Protein AF-A0A813LKC9-F1 (afdb_monomer)

Solvent-accessible surface area (backbone atoms only — not comparable to full-atom values): 3140 Å² total; per-residue (Å²): 129,83,81,78,87,66,78,66,90,45,72,66,59,42,51,55,49,42,52,52,51,36,53,57,32,42,78,71,70,25,47,58,72,50,60,42,72,90,78,69,46,76,43,68,47,64,94,73,133

Nearest PDB structures (foldseek):
  3tkn-assembly3_I  TM=8.441E-01  e=1.674E-02  Mus musculus
  7nqa-assembly2_B  TM=8.458E-01  e=6.397E-02  Xenopus tropicalis
  2q5y-assembly2_C  TM=8.302E-01  e=1.296E-01  unclassified
  5yah-assembly1_C  TM=7.234E-01 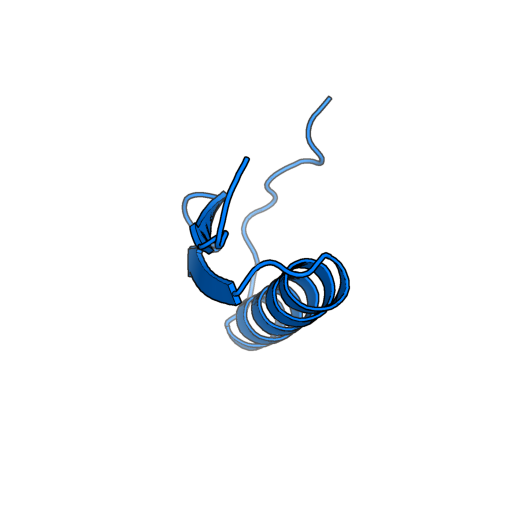 e=8.333E+00  Arabidopsis thaliana
  5y9w-assembly1_C  TM=7.179E-01  e=9.596E+00  Arabidopsis thaliana

InterPro domains:
  IPR007230 Nuclear pore complex protein Nup98-Nup96-like, autopeptidase S59 domain [PF04096] (11-49)
  IPR007230 Nuclear pore complex protein Nup98-Nup96-like, autopeptidase S59 domain [PS51434] (1-49)
  IPR036903 Nuclear pore complex protein Nup98-Nup96-like, autopeptidase S59 domain superfamily [G3DSA:3.30.1610.10] (2-49)
  IPR036903 Nuclear pore complex protein Nup98-Nup96-like, autopeptidase S59 domain superfamily [SSF82215] (10-49)

Radius of gyration: 11.68 Å; Cα contacts (8 Å, |Δi|>4): 45; chains: 1; bounding box: 31×24×23 Å

Foldseek 3Di:
DPPDLDQPPDPVSVVVVFVVLQVVQVVVQWHFDGADSRVRDGDIHHPDD

Sequence (49 aa):
MPPNSAPFPDAESKARYRNRIALMTESKGARFVDYDCDHGIWQFRVEHF

Structure (mmCIF, N/CA/C/O backbone):
data_AF-A0A813LKC9-F1
#
_entry.id   AF-A0A813LKC9-F1
#
loop_
_atom_site.group_PDB
_atom_site.id
_atom_site.type_symbol
_atom_site.label_atom_id
_atom_site.label_alt_id
_atom_site.label_comp_id
_atom_site.label_asym_id
_atom_site.label_entity_id
_atom_site.label_seq_id
_atom_site.pdbx_PDB_ins_code
_atom_site.Cartn_x
_atom_site.Cartn_y
_atom_site.Cartn_z
_atom_site.occupancy
_atom_site.B_iso_or_equiv
_atom_site.auth_seq_id
_atom_site.auth_comp_id
_atom_site.auth_asym_id
_atom_site.auth_atom_id
_atom_site.pdbx_PDB_model_num
ATOM 1 N N . MET A 1 1 ? 1.244 19.682 -6.960 1.00 35.94 1 MET A N 1
ATOM 2 C CA . MET A 1 1 ? 1.606 18.785 -8.080 1.00 35.94 1 MET A CA 1
ATOM 3 C C . MET A 1 1 ? 1.856 17.406 -7.490 1.00 35.94 1 MET A C 1
ATOM 5 O O . MET A 1 1 ? 2.511 17.368 -6.451 1.00 35.94 1 MET A O 1
ATOM 9 N N . PRO A 1 2 ? 1.289 16.316 -8.036 1.00 41.69 2 PRO A N 1
ATOM 10 C CA . PRO A 1 2 ? 1.545 14.986 -7.494 1.00 41.69 2 PRO A CA 1
ATOM 11 C C . PRO A 1 2 ? 3.041 14.682 -7.669 1.00 41.69 2 PRO A C 1
ATOM 13 O O . PRO A 1 2 ? 3.618 15.090 -8.681 1.00 41.69 2 PRO A O 1
ATOM 16 N N . PRO A 1 3 ? 3.703 14.064 -6.677 1.00 50.19 3 PRO A N 1
ATOM 17 C CA . PRO A 1 3 ? 5.122 13.791 -6.771 1.00 50.19 3 PRO A CA 1
ATOM 18 C C . PRO A 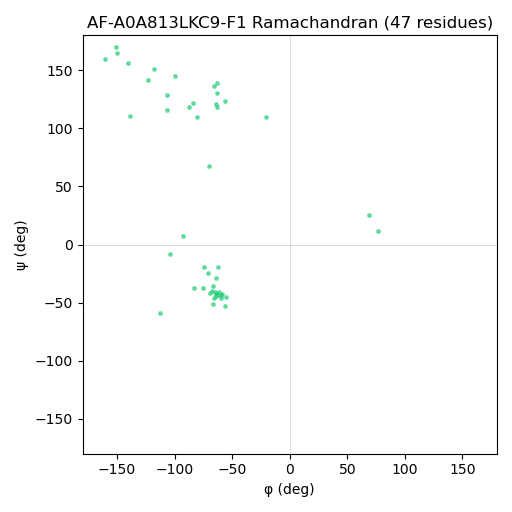1 3 ? 5.330 12.822 -7.929 1.00 50.19 3 PRO A C 1
ATOM 20 O O . PRO A 1 3 ? 4.738 11.748 -7.969 1.00 50.19 3 PRO A O 1
ATOM 23 N N . ASN A 1 4 ? 6.125 13.299 -8.879 1.00 50.38 4 ASN A N 1
ATOM 24 C CA . ASN A 1 4 ? 6.651 12.630 -10.053 1.00 50.38 4 ASN A CA 1
ATOM 25 C C . ASN A 1 4 ? 6.630 11.098 -9.910 1.00 50.38 4 ASN A C 1
ATOM 27 O O . ASN A 1 4 ? 7.394 10.534 -9.123 1.00 50.38 4 ASN A O 1
ATOM 31 N N . SER A 1 5 ? 5.749 10.439 -10.662 1.00 60.06 5 SER A N 1
ATOM 32 C CA . SER A 1 5 ? 5.708 8.988 -10.840 1.00 60.06 5 SER A CA 1
ATOM 33 C C . SER A 1 5 ? 6.922 8.559 -11.665 1.00 60.06 5 SER A C 1
ATOM 35 O O . SER A 1 5 ? 6.809 8.187 -12.831 1.00 60.06 5 SER A O 1
ATOM 37 N N . ALA A 1 6 ? 8.114 8.703 -11.086 1.00 63.03 6 ALA A N 1
ATOM 38 C CA . ALA A 1 6 ? 9.308 8.103 -11.642 1.00 63.03 6 ALA A CA 1
ATOM 39 C C . ALA A 1 6 ? 9.108 6.580 -11.595 1.00 63.03 6 ALA A C 1
ATOM 41 O O . ALA A 1 6 ? 8.713 6.065 -10.543 1.00 63.03 6 ALA A O 1
ATOM 42 N N . PRO A 1 7 ? 9.333 5.858 -12.704 1.00 60.44 7 PRO A N 1
ATOM 43 C CA . PRO A 1 7 ? 9.233 4.408 -12.703 1.00 60.44 7 PRO A CA 1
ATOM 44 C C . PRO A 1 7 ? 10.167 3.852 -11.626 1.00 60.44 7 PRO A C 1
ATOM 46 O O . PRO A 1 7 ? 11.360 4.160 -11.610 1.00 60.44 7 PRO A O 1
ATOM 49 N N . PHE A 1 8 ? 9.612 3.075 -10.692 1.00 61.94 8 PHE A N 1
ATOM 50 C CA . PHE A 1 8 ? 10.410 2.422 -9.660 1.00 61.94 8 PHE A CA 1
ATOM 51 C C . PHE A 1 8 ? 11.367 1.437 -10.345 1.00 61.94 8 PHE A C 1
ATOM 53 O O . PHE A 1 8 ? 10.889 0.510 -11.005 1.00 61.94 8 PHE A O 1
ATOM 60 N N . PRO A 1 9 ? 12.691 1.62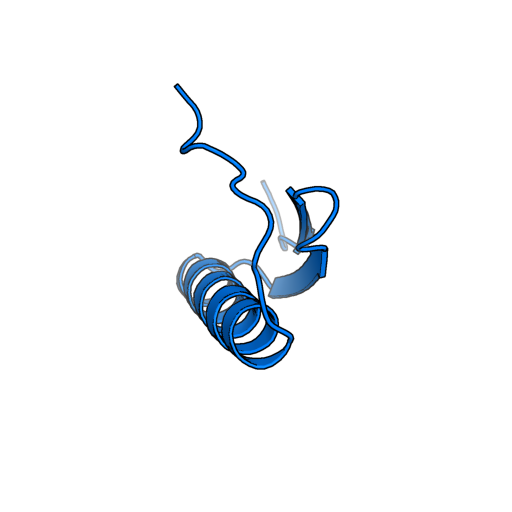4 -10.216 1.00 69.75 9 PRO A N 1
ATOM 61 C CA . PRO A 1 9 ? 13.662 0.907 -11.038 1.00 69.75 9 PRO A CA 1
ATOM 62 C C . PRO A 1 9 ? 13.770 -0.582 -10.685 1.00 69.75 9 PRO A C 1
ATOM 64 O O . PRO A 1 9 ? 14.151 -1.378 -11.539 1.00 69.75 9 PRO A O 1
ATOM 67 N N . ASP A 1 10 ? 13.417 -0.977 -9.457 1.00 80.38 10 ASP A N 1
ATOM 68 C CA . ASP A 1 10 ? 13.574 -2.347 -8.971 1.00 80.38 10 ASP A CA 1
ATOM 69 C C 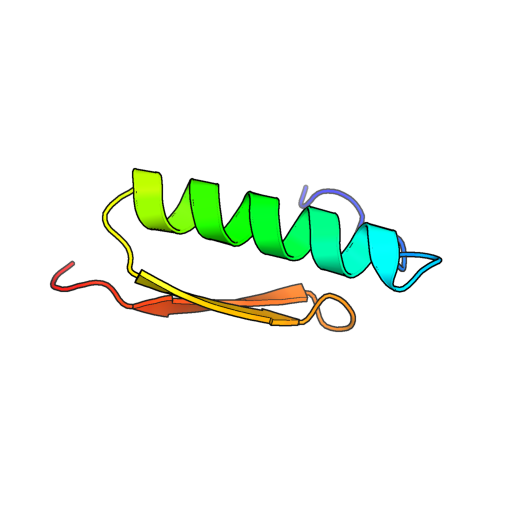. ASP A 1 10 ? 12.390 -2.829 -8.106 1.00 80.38 10 ASP A C 1
ATOM 71 O O . ASP A 1 10 ? 11.624 -2.052 -7.521 1.00 80.38 10 ASP A O 1
ATOM 75 N N . ALA A 1 11 ? 12.220 -4.154 -8.051 1.00 85.12 11 ALA A N 1
ATOM 76 C CA . ALA A 1 11 ? 11.134 -4.810 -7.323 1.00 85.12 11 ALA A CA 1
ATOM 77 C C . ALA A 1 11 ? 11.212 -4.580 -5.801 1.00 85.12 11 ALA A C 1
ATOM 79 O O . ALA A 1 11 ? 10.182 -4.537 -5.126 1.00 85.12 11 ALA A O 1
ATOM 80 N N . GLU A 1 12 ? 12.415 -4.388 -5.256 1.00 88.44 12 GLU A N 1
ATOM 81 C CA . GLU A 1 12 ? 12.630 -4.143 -3.828 1.00 88.44 12 GLU A CA 1
ATOM 82 C C . GLU A 1 12 ? 12.104 -2.759 -3.412 1.00 88.44 12 GLU A C 1
ATOM 84 O O . GLU A 1 12 ? 11.437 -2.611 -2.387 1.00 88.44 12 GLU A O 1
ATOM 89 N N . SER A 1 13 ? 12.340 -1.738 -4.234 1.00 87.25 13 SER A N 1
ATOM 90 C CA . SER A 1 13 ? 11.848 -0.373 -4.055 1.00 87.25 13 SER A CA 1
ATOM 91 C C . SER A 1 13 ? 10.328 -0.321 -4.153 1.00 87.25 13 SER A C 1
ATOM 93 O O . SER A 1 13 ? 9.692 0.324 -3.317 1.00 87.25 13 SER A O 1
ATOM 95 N N . LYS A 1 14 ? 9.731 -1.069 -5.094 1.00 88.50 14 LYS A N 1
ATOM 96 C CA . LYS A 1 14 ? 8.269 -1.244 -5.175 1.00 88.50 14 LYS A CA 1
ATOM 97 C C . LYS A 1 14 ? 7.707 -1.874 -3.898 1.00 88.50 14 LYS A C 1
ATOM 99 O O . LYS A 1 14 ? 6.740 -1.363 -3.335 1.00 88.50 14 LYS A O 1
ATOM 104 N N . ALA A 1 15 ? 8.341 -2.930 -3.385 1.00 90.88 15 ALA A N 1
ATOM 105 C CA . ALA A 1 15 ? 7.916 -3.584 -2.146 1.00 90.88 15 ALA A CA 1
ATOM 106 C C . ALA A 1 15 ? 8.030 -2.654 -0.924 1.00 90.88 15 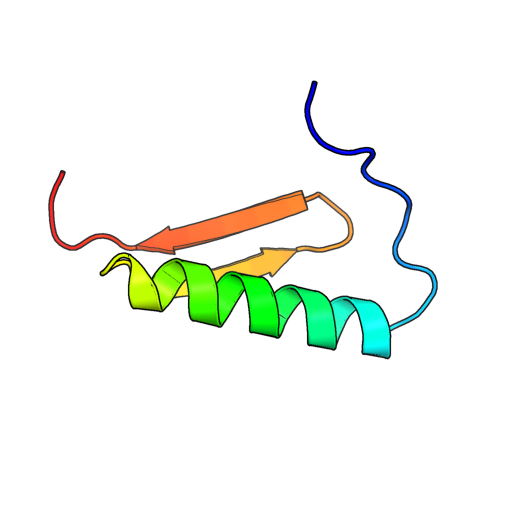ALA A C 1
ATOM 108 O O . ALA A 1 15 ? 7.091 -2.546 -0.131 1.00 90.88 15 ALA A O 1
ATOM 109 N N . ARG A 1 16 ? 9.143 -1.919 -0.794 1.00 91.50 16 ARG A N 1
ATOM 110 C CA . ARG A 1 16 ? 9.330 -0.910 0.264 1.00 91.50 16 ARG A CA 1
ATOM 111 C C . ARG A 1 16 ? 8.275 0.187 0.195 1.00 91.50 16 ARG A C 1
ATO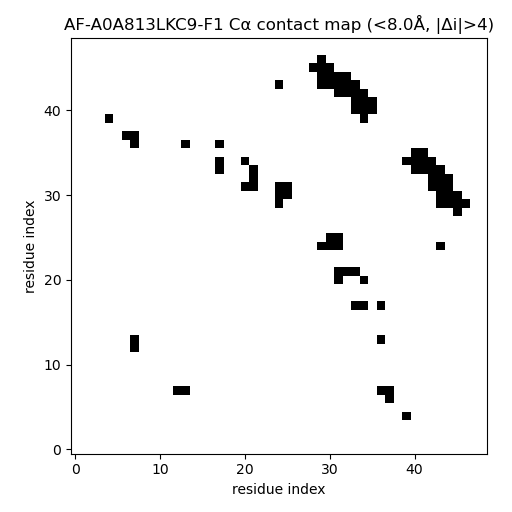M 113 O O . ARG A 1 16 ? 7.719 0.574 1.224 1.00 91.50 16 ARG A O 1
ATOM 120 N N . TYR A 1 17 ? 7.979 0.671 -1.007 1.00 91.19 17 TYR A N 1
ATOM 121 C CA . TYR A 1 17 ? 6.969 1.699 -1.208 1.00 91.19 17 TYR A CA 1
ATOM 122 C C . TYR A 1 17 ? 5.568 1.190 -0.855 1.00 91.19 17 TYR A C 1
ATOM 124 O O . TYR A 1 17 ? 4.864 1.836 -0.079 1.00 91.19 17 TYR A O 1
ATOM 132 N N . ARG A 1 18 ? 5.203 -0.012 -1.314 1.00 93.06 18 ARG A N 1
ATOM 133 C CA . ARG A 1 18 ? 3.944 -0.677 -0.957 1.00 93.06 18 ARG A CA 1
ATOM 134 C C . ARG A 1 18 ? 3.778 -0.810 0.558 1.00 93.06 18 ARG A C 1
ATOM 136 O O . ARG A 1 18 ? 2.724 -0.458 1.079 1.00 93.06 18 ARG A O 1
ATOM 143 N N . ASN A 1 19 ? 4.823 -1.232 1.272 1.00 94.88 19 ASN A N 1
ATOM 144 C CA . ASN A 1 19 ? 4.800 -1.319 2.736 1.00 94.88 19 ASN A CA 1
ATOM 145 C C . ASN A 1 19 ? 4.580 0.046 3.397 1.00 94.88 19 ASN A C 1
ATOM 147 O O . ASN A 1 19 ? 3.799 0.163 4.340 1.00 94.88 19 ASN A O 1
ATOM 151 N N . ARG A 1 20 ? 5.222 1.103 2.887 1.00 94.81 20 ARG A N 1
ATOM 152 C CA . ARG A 1 20 ? 5.016 2.466 3.391 1.00 94.81 20 ARG A CA 1
ATOM 153 C C . ARG A 1 20 ? 3.572 2.931 3.195 1.00 94.81 20 ARG A C 1
ATOM 155 O O . ARG A 1 20 ? 3.002 3.523 4.110 1.00 94.81 20 ARG A O 1
ATOM 162 N N . ILE A 1 21 ? 2.987 2.669 2.025 1.00 95.06 21 ILE A N 1
ATOM 163 C CA . ILE A 1 21 ? 1.586 3.003 1.746 1.00 95.06 21 ILE A CA 1
ATOM 164 C C . ILE A 1 21 ? 0.653 2.206 2.656 1.00 95.06 21 ILE A C 1
ATOM 166 O O . ILE A 1 21 ? -0.261 2.799 3.226 1.00 95.06 21 ILE A O 1
ATOM 170 N N . ALA A 1 22 ? 0.907 0.913 2.864 1.00 95.81 22 ALA A N 1
ATOM 171 C CA . ALA A 1 22 ? 0.119 0.084 3.771 1.00 95.81 22 ALA A CA 1
ATOM 172 C C . ALA A 1 22 ? 0.088 0.666 5.193 1.00 95.81 22 ALA A C 1
ATOM 174 O O . ALA A 1 22 ? -0.989 0.974 5.699 1.00 95.81 22 ALA A O 1
ATOM 175 N N . LEU A 1 23 ? 1.259 0.955 5.775 1.00 97.12 23 LEU A N 1
ATOM 176 C CA . LEU A 1 23 ? 1.368 1.558 7.110 1.00 97.12 23 LEU A CA 1
ATOM 177 C C . LEU A 1 23 ? 0.654 2.915 7.201 1.00 97.12 23 LEU A C 1
ATOM 179 O O . LEU A 1 23 ? -0.052 3.203 8.169 1.00 97.12 23 LEU A O 1
ATOM 183 N N . MET A 1 24 ? 0.807 3.764 6.183 1.00 96.00 24 MET A N 1
ATOM 184 C CA . MET A 1 24 ? 0.126 5.060 6.139 1.00 96.00 24 MET A CA 1
ATOM 185 C C . MET A 1 24 ? -1.398 4.910 6.016 1.00 96.00 24 MET A C 1
ATOM 187 O O . MET A 1 24 ? -2.135 5.715 6.575 1.00 96.00 24 MET A O 1
ATOM 191 N N . THR A 1 25 ? -1.873 3.901 5.285 1.00 95.94 25 THR A N 1
ATOM 192 C CA . THR A 1 25 ? -3.305 3.612 5.132 1.00 95.94 25 THR A CA 1
ATOM 193 C C . THR A 1 25 ? -3.893 3.164 6.469 1.00 95.94 25 THR A C 1
ATOM 195 O O . THR A 1 25 ? -4.866 3.744 6.947 1.00 95.94 25 THR A O 1
ATOM 198 N N . GLU A 1 26 ? -3.244 2.189 7.105 1.00 95.25 26 GLU A N 1
ATOM 199 C CA . GLU A 1 26 ? -3.704 1.575 8.353 1.00 95.25 26 GLU A CA 1
ATOM 200 C C . GLU A 1 26 ? -3.649 2.541 9.535 1.00 95.25 26 G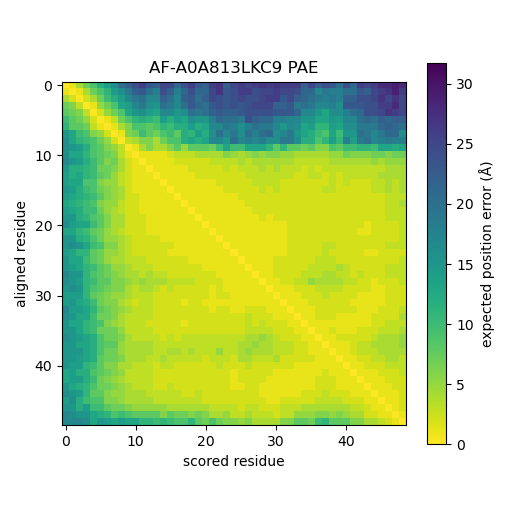LU A C 1
ATOM 202 O O . GLU A 1 26 ? -4.602 2.624 10.307 1.00 95.25 26 GLU A O 1
ATOM 207 N N . SER A 1 27 ? -2.603 3.366 9.629 1.00 96.25 27 SER A N 1
ATOM 208 C CA . SER A 1 27 ? -2.518 4.423 10.652 1.00 96.25 27 SER A CA 1
ATOM 209 C C . SER A 1 27 ? -3.623 5.480 10.549 1.00 96.25 27 SER A C 1
ATOM 211 O O . SER A 1 27 ? -3.893 6.174 11.526 1.00 96.25 27 SER A O 1
ATOM 213 N N . LYS A 1 28 ? -4.284 5.599 9.392 1.00 94.88 28 LYS A N 1
ATOM 214 C CA . LYS A 1 28 ? -5.430 6.495 9.180 1.00 94.88 28 LYS A CA 1
ATOM 215 C C . LYS A 1 28 ? -6.782 5.819 9.421 1.00 94.88 28 LYS A C 1
ATOM 217 O O . LYS A 1 28 ? -7.809 6.421 9.127 1.00 94.88 28 LYS A O 1
ATOM 222 N N . GLY A 1 29 ? -6.796 4.584 9.925 1.00 95.12 29 GLY A N 1
ATOM 223 C CA . GLY A 1 29 ? -8.027 3.825 10.163 1.00 95.12 29 GLY A CA 1
ATOM 224 C C . GLY A 1 29 ? -8.651 3.237 8.895 1.00 95.12 29 GLY A C 1
ATOM 225 O O . GLY A 1 29 ? -9.779 2.757 8.933 1.00 95.12 29 GLY A O 1
ATOM 226 N N . ALA A 1 30 ? -7.932 3.251 7.770 1.00 97.12 30 ALA A N 1
ATOM 227 C CA . ALA A 1 30 ? -8.345 2.577 6.547 1.00 97.12 30 ALA A CA 1
ATOM 228 C C . ALA A 1 30 ? -7.619 1.234 6.419 1.00 97.12 30 ALA A C 1
ATOM 230 O O . ALA A 1 30 ? -6.448 1.101 6.759 1.00 97.12 30 ALA A O 1
ATOM 231 N N . ARG A 1 31 ? -8.282 0.222 5.867 1.00 96.94 31 ARG A N 1
ATOM 232 C CA . ARG A 1 31 ? -7.648 -1.064 5.576 1.00 96.94 31 ARG A CA 1
ATOM 233 C C . ARG A 1 31 ? -6.944 -1.001 4.228 1.00 96.94 31 ARG A C 1
ATOM 235 O O . ARG A 1 31 ? -7.591 -0.774 3.204 1.00 96.94 31 ARG A O 1
ATOM 242 N N . PHE A 1 32 ? -5.640 -1.255 4.216 1.00 97.19 32 PHE A N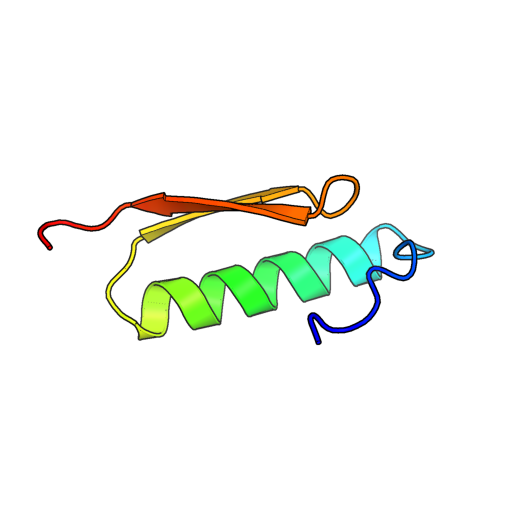 1
ATOM 243 C CA . PHE A 1 32 ? -4.884 -1.396 2.977 1.00 97.19 32 PHE A CA 1
ATOM 244 C C . PHE A 1 32 ? -5.333 -2.637 2.190 1.00 97.19 32 PHE A C 1
ATOM 246 O O . PHE A 1 32 ? -5.536 -3.706 2.769 1.00 97.19 32 PHE A O 1
ATOM 253 N N . VAL A 1 33 ? -5.501 -2.495 0.871 1.00 96.56 33 VAL A N 1
ATOM 254 C CA . VAL A 1 33 ? -5.794 -3.617 -0.038 1.00 96.56 33 VAL A CA 1
ATOM 255 C C . VAL A 1 33 ? -4.614 -3.844 -0.969 1.00 96.56 33 VAL A C 1
ATOM 257 O O . VAL A 1 33 ? -4.033 -4.928 -0.972 1.00 96.56 33 VAL A O 1
ATOM 260 N N . ASP A 1 34 ? -4.246 -2.827 -1.746 1.00 95.38 34 ASP A N 1
ATOM 261 C CA . ASP A 1 34 ? -3.163 -2.948 -2.715 1.00 95.38 34 ASP A CA 1
ATOM 262 C C . ASP A 1 34 ? -2.598 -1.589 -3.133 1.00 95.38 34 ASP A C 1
ATOM 264 O O . ASP A 1 34 ? -3.248 -0.547 -2.999 1.00 95.38 34 ASP A O 1
ATOM 268 N N . TYR A 1 35 ? -1.380 -1.621 -3.665 1.00 93.25 35 TYR A N 1
ATOM 269 C CA . TYR A 1 35 ? -0.777 -0.495 -4.359 1.00 93.25 35 TYR A CA 1
ATOM 270 C C . TYR A 1 35 ? -0.039 -0.991 -5.605 1.00 93.25 35 TYR A C 1
ATOM 272 O O . TYR A 1 35 ? 1.009 -1.637 -5.498 1.00 93.25 35 TYR A O 1
ATOM 280 N N . ASP A 1 36 ? -0.577 -0.659 -6.777 1.00 90.44 36 ASP A N 1
ATOM 281 C CA . ASP A 1 36 ? 0.066 -0.898 -8.066 1.00 90.44 36 ASP A CA 1
ATOM 282 C C . ASP A 1 36 ? 1.097 0.210 -8.318 1.00 90.44 36 ASP A C 1
ATOM 284 O O . ASP A 1 36 ? 0.752 1.371 -8.549 1.00 90.44 36 ASP A O 1
ATOM 288 N N . CYS A 1 37 ? 2.380 -0.151 -8.252 1.00 86.81 37 CYS A N 1
ATOM 289 C CA . CYS A 1 37 ? 3.485 0.787 -8.440 1.00 86.81 37 CYS A CA 1
ATOM 290 C C . CYS A 1 37 ? 3.704 1.202 -9.899 1.00 86.81 37 CYS A C 1
ATOM 292 O O . CYS A 1 37 ? 4.370 2.209 -10.125 1.00 86.81 37 CYS A O 1
ATOM 294 N N . ASP A 1 38 ? 3.19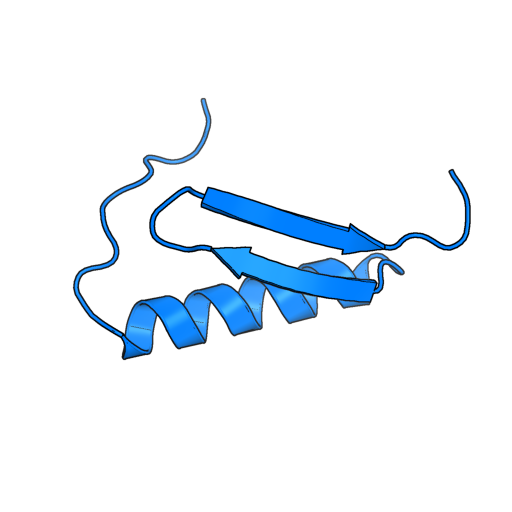6 0.436 -10.864 1.00 86.94 38 ASP A N 1
ATOM 295 C CA . ASP A 1 38 ? 3.353 0.714 -12.291 1.00 86.94 38 ASP A CA 1
ATOM 296 C C . ASP A 1 38 ? 2.305 1.723 -12.771 1.00 86.94 38 ASP A C 1
ATOM 298 O O . ASP A 1 38 ? 2.621 2.631 -13.539 1.00 86.94 38 ASP A O 1
ATOM 302 N N . HIS A 1 39 ? 1.083 1.628 -12.243 1.00 87.62 39 HIS A N 1
ATOM 303 C CA . HIS A 1 39 ? -0.025 2.521 -12.603 1.00 87.62 39 HIS A CA 1
ATOM 304 C C . HIS A 1 39 ? -0.344 3.584 -11.539 1.00 87.62 39 HIS A C 1
ATOM 306 O O . HIS A 1 39 ? -1.164 4.469 -11.778 1.00 87.62 39 HIS A O 1
ATOM 312 N N . GLY A 1 40 ? 0.271 3.505 -10.355 1.00 89.44 40 GLY A N 1
ATOM 313 C CA . GLY A 1 40 ? -0.007 4.408 -9.234 1.00 89.44 40 GLY A CA 1
ATOM 314 C C . GLY A 1 40 ? -1.397 4.213 -8.618 1.00 89.44 40 GLY A C 1
ATOM 315 O O . GLY A 1 40 ? -1.960 5.152 -8.055 1.00 89.44 40 GLY A O 1
ATOM 316 N N . ILE A 1 41 ? -1.979 3.017 -8.744 1.00 94.00 41 ILE A N 1
ATOM 317 C CA . ILE A 1 41 ? -3.335 2.730 -8.266 1.00 94.00 41 ILE A CA 1
ATOM 318 C C . ILE A 1 41 ? -3.269 2.305 -6.802 1.00 94.00 41 ILE A C 1
ATOM 320 O O . ILE A 1 41 ? -2.699 1.267 -6.472 1.00 94.00 41 ILE A O 1
ATOM 324 N N . TRP A 1 42 ? -3.907 3.082 -5.926 1.00 95.38 42 TRP A N 1
ATOM 325 C CA . TRP A 1 42 ? -4.001 2.793 -4.496 1.00 95.38 42 TRP A CA 1
ATOM 326 C C . TRP A 1 42 ? -5.406 2.321 -4.123 1.00 95.38 42 TRP A C 1
ATOM 328 O O . TRP A 1 42 ? -6.374 3.074 -4.214 1.00 95.38 42 TRP A O 1
ATOM 338 N N . GLN A 1 43 ? -5.507 1.073 -3.669 1.00 96.88 43 GLN A N 1
ATOM 339 C CA . GLN A 1 43 ? -6.751 0.459 -3.218 1.00 96.88 43 GLN A CA 1
ATOM 340 C C . GLN A 1 43 ? -6.766 0.329 -1.693 1.00 96.88 43 GLN A C 1
ATOM 342 O O . GLN A 1 43 ? -5.848 -0.227 -1.082 1.00 96.88 43 GLN A O 1
ATOM 347 N N . PHE A 1 44 ? -7.842 0.808 -1.074 1.00 97.56 44 PHE A N 1
ATOM 348 C CA . PHE A 1 44 ? -8.081 0.707 0.363 1.00 97.56 44 PHE A CA 1
ATOM 349 C C . PHE A 1 44 ? -9.581 0.643 0.662 1.00 97.56 44 PHE A C 1
ATOM 351 O O . PHE A 1 44 ? -10.415 0.929 -0.197 1.00 97.56 44 PHE A O 1
ATOM 358 N N . ARG A 1 45 ? -9.928 0.238 1.885 1.00 97.12 45 ARG A N 1
ATOM 359 C CA . ARG A 1 45 ? -11.310 0.188 2.378 1.00 97.12 45 ARG A CA 1
ATOM 360 C C . ARG A 1 45 ? -11.451 1.028 3.639 1.00 97.12 45 ARG A C 1
ATOM 362 O O . ARG A 1 45 ? -10.566 1.002 4.489 1.00 97.12 45 ARG A O 1
ATOM 369 N N . VAL A 1 46 ? -12.576 1.718 3.769 1.00 96.25 46 VAL A N 1
ATOM 370 C CA . VAL A 1 46 ? -12.989 2.424 4.989 1.00 96.25 46 VAL A CA 1
ATOM 371 C C . VAL A 1 46 ? -14.287 1.812 5.498 1.00 96.25 46 VAL A C 1
ATOM 373 O O . VAL A 1 46 ? -15.054 1.257 4.711 1.00 96.25 46 VAL A O 1
ATOM 376 N N . GLU A 1 47 ? -14.510 1.865 6.807 1.00 94.06 47 GLU A N 1
ATOM 377 C CA . GLU A 1 47 ? -15.740 1.347 7.419 1.00 94.06 47 GLU A CA 1
ATOM 378 C C . GLU A 1 47 ? -16.930 2.286 7.174 1.00 94.06 47 GLU A C 1
ATOM 380 O O . GLU A 1 47 ? -18.036 1.830 6.892 1.00 94.06 47 GLU A O 1
ATOM 385 N N . HIS A 1 48 ? -16.682 3.596 7.208 1.00 93.25 48 HIS A N 1
ATOM 386 C CA . HIS A 1 48 ? -17.647 4.650 6.912 1.00 93.25 48 HIS A CA 1
ATOM 387 C C . HIS A 1 48 ? -16.929 5.889 6.342 1.00 93.25 48 HIS A C 1
ATOM 389 O O . HIS A 1 48 ? -15.695 5.948 6.348 1.00 93.25 48 HIS A O 1
ATOM 395 N N . PHE A 1 49 ? -17.700 6.860 5.840 1.00 85.50 49 PHE A N 1
ATOM 396 C CA . PHE A 1 49 ? -17.213 8.160 5.356 1.00 85.50 49 PHE A CA 1
ATOM 397 C C . PHE A 1 49 ? -17.550 9.283 6.335 1.00 85.50 49 PHE A C 1
ATOM 399 O O . PHE A 1 49 ? -18.536 9.119 7.091 1.00 85.50 49 PHE A O 1
#

Secondary structure (DSSP, 8-state):
-----PPP-SHHHHHHHHHHHHHHHHHTTPEEEEEETTTTEEEEE-S--

Organism: Polarella glacialis (NCBI:txid89957)

Mean predicted aligned error: 6.2 Å

pLDDT: mean 85.89, std 15.85, range [35.94, 97.56]